Protein AF-A0A9D5FKR2-F1 (afdb_monomer)

Nearest PDB structures (foldseek):
  4v4h-assembly2_DJ  TM=3.479E-01  e=6.867E+00  Escherichia coli
  5ips-assembly1_C  TM=2.515E-01  e=8.999E+00  Xenopus laevis

Foldseek 3Di:
DVVVVVVVVVVVVVVVVVVPPDDPCVPDDAAAAEAEQLAQVDPCSLVVLLVVLVVVVPDPDDHPYYHYDYNLHNPCPPPPVRVVSSVVSND

Mean predicted aligned error: 11.3 Å

Radius of gyration: 26.23 Å; Cα contacts (8 Å, |Δi|>4): 83; chains: 1; bounding box: 58×33×65 Å

Sequence (91 aa):
MMINRLYVACLLLMVASGALRADPSAGTNFYFVQITDTHWGSREGLEVTKRVVELVNNLPFKVEFVAHTGDITADQISNTNIVSEGLRSMS

pLDDT: mean 85.48, std 13.74, range [56.81, 97.5]

Secondary structure (DSSP, 8-state):
-HHHHHHHHHHHHHHHHHHT---TT-S---EEEEE----BTSTTHHHHHHHHHHHHHT-SS-EEEEEE-S--BSS-TT-HHHHHHHHHT--

Solvent-accessible surface area (backbone atoms only — not comparable to full-atom values): 5519 Å² total; per-residue (Å²): 122,68,68,66,53,52,53,52,51,52,52,50,51,56,54,52,59,67,72,65,63,73,58,87,70,78,52,87,82,85,40,67,46,79,49,62,65,35,20,27,80,43,100,51,19,54,62,53,39,41,54,51,46,56,53,61,75,65,49,99,61,75,62,79,48,74,46,76,79,44,50,58,39,58,89,48,79,83,39,64,66,46,52,52,52,49,58,67,48,73,114

Structure (mmCIF, N/CA/C/O backbone):
data_AF-A0A9D5FKR2-F1
#
_entry.id   AF-A0A9D5FKR2-F1
#
loop_
_atom_site.group_PDB
_atom_site.id
_atom_site.type_symbol
_atom_site.label_atom_id
_atom_site.label_alt_id
_atom_site.label_comp_id
_atom_site.label_asym_id
_atom_site.label_entity_id
_atom_site.label_seq_id
_atom_site.pdbx_PDB_ins_code
_atom_site.Cartn_x
_atom_site.Cartn_y
_atom_site.Cartn_z
_atom_site.occupancy
_atom_site.B_iso_or_equiv
_atom_site.auth_seq_id
_atom_site.auth_comp_id
_atom_site.auth_asym_id
_atom_site.auth_atom_id
_atom_site.pdbx_PDB_model_num
ATOM 1 N N . MET A 1 1 ? -44.129 24.184 47.059 1.00 60.34 1 MET A N 1
ATOM 2 C C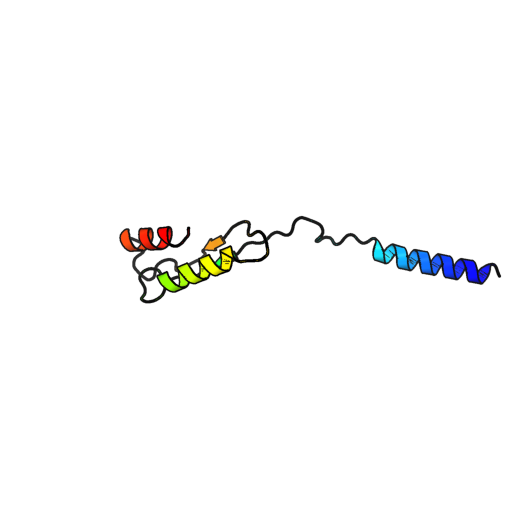A . MET A 1 1 ? -42.917 23.326 46.976 1.00 60.34 1 MET A CA 1
ATOM 3 C C . MET A 1 1 ? -43.024 22.125 46.022 1.00 60.34 1 MET A C 1
ATOM 5 O O . MET A 1 1 ? -41.981 21.616 45.641 1.00 60.34 1 MET A O 1
ATOM 9 N N . MET A 1 2 ? -44.217 21.669 45.603 1.00 59.47 2 MET A N 1
ATOM 10 C CA . MET A 1 2 ? -44.363 20.547 44.646 1.00 59.47 2 MET A CA 1
ATOM 11 C C . MET A 1 2 ? -44.004 20.909 43.194 1.00 59.47 2 MET A C 1
ATOM 13 O O . MET A 1 2 ? -43.358 20.125 42.509 1.00 59.47 2 MET A O 1
ATOM 17 N N . ILE A 1 3 ? -44.359 22.119 42.752 1.00 60.09 3 ILE A N 1
ATOM 18 C CA . ILE A 1 3 ? -44.170 22.581 41.367 1.00 60.09 3 ILE A CA 1
ATOM 19 C C . ILE A 1 3 ? -42.677 22.637 40.980 1.00 60.09 3 ILE A C 1
ATOM 21 O O . ILE A 1 3 ? -42.293 22.119 39.937 1.00 60.09 3 ILE A O 1
ATOM 25 N N . ASN A 1 4 ? -41.805 23.136 41.866 1.00 67.56 4 ASN A N 1
ATOM 26 C CA . ASN A 1 4 ? -40.357 23.191 41.608 1.00 67.56 4 ASN A CA 1
ATOM 27 C C . ASN A 1 4 ? -39.709 21.802 41.503 1.00 67.56 4 ASN A C 1
ATOM 29 O O . ASN A 1 4 ? -38.750 21.632 40.759 1.00 67.56 4 ASN A O 1
ATOM 33 N N . ARG A 1 5 ? -40.236 20.796 42.214 1.00 72.75 5 ARG A N 1
ATOM 34 C CA . ARG A 1 5 ? -39.728 19.416 42.136 1.00 72.75 5 ARG A CA 1
ATOM 35 C C . ARG A 1 5 ? -40.096 18.746 40.812 1.00 72.75 5 ARG A C 1
ATOM 37 O O . ARG A 1 5 ? -39.293 17.980 40.290 1.00 72.75 5 ARG A O 1
ATOM 44 N N . LEU A 1 6 ? -41.261 19.078 40.251 1.00 75.31 6 LEU A N 1
ATOM 45 C CA . LEU A 1 6 ? -41.706 18.565 38.956 1.00 75.31 6 LEU A CA 1
ATOM 46 C C . LEU A 1 6 ? -40.872 19.139 37.801 1.00 75.31 6 LEU A C 1
ATOM 48 O O . LEU A 1 6 ? -40.437 18.386 36.938 1.00 75.31 6 LEU A O 1
ATOM 52 N N . TYR A 1 7 ? -40.569 20.441 37.822 1.00 73.75 7 TYR A N 1
ATOM 53 C CA . TYR A 1 7 ? -39.697 21.056 36.813 1.00 73.75 7 TYR A CA 1
ATOM 54 C C . TYR A 1 7 ? -38.273 20.502 36.847 1.00 73.75 7 TYR A C 1
ATOM 56 O O . TYR A 1 7 ? -37.703 20.226 35.795 1.00 73.75 7 TYR A O 1
ATOM 64 N N . VAL A 1 8 ? -37.721 20.280 38.042 1.00 77.69 8 VAL A N 1
ATOM 65 C CA . VAL A 1 8 ? -36.399 19.659 38.200 1.00 77.69 8 VAL A CA 1
ATOM 66 C C . VAL A 1 8 ? -36.407 18.216 37.690 1.00 77.69 8 VAL A C 1
ATOM 68 O O . VAL A 1 8 ? -35.483 17.823 36.986 1.00 77.69 8 VAL A O 1
ATOM 71 N N . ALA A 1 9 ? -37.462 17.443 37.965 1.00 78.94 9 ALA A N 1
ATOM 72 C CA . ALA A 1 9 ? -37.598 16.082 37.446 1.00 78.94 9 ALA A CA 1
ATOM 73 C C . ALA A 1 9 ? -37.707 16.048 35.911 1.00 78.94 9 ALA A C 1
ATOM 75 O O . ALA A 1 9 ? -37.025 15.253 35.268 1.00 78.94 9 ALA A O 1
ATOM 76 N N . CYS A 1 10 ? -38.500 16.940 35.310 1.00 77.44 10 CYS A N 1
ATOM 77 C CA . CYS A 1 10 ? -38.610 17.054 33.854 1.00 77.44 10 CYS A CA 1
ATOM 78 C C . CYS A 1 10 ? -37.290 17.494 33.207 1.00 77.44 10 CYS A C 1
ATOM 80 O O . CYS A 1 10 ? -36.908 16.953 32.172 1.00 77.44 10 CYS A O 1
ATOM 82 N N . LEU A 1 11 ? -36.569 18.436 33.823 1.00 73.06 11 LEU A N 1
ATOM 83 C CA . LEU A 1 11 ? -35.254 18.877 33.356 1.00 73.06 11 LEU A CA 1
ATOM 84 C C . LEU A 1 11 ? -34.236 17.725 33.404 1.00 73.06 11 LEU A C 1
ATOM 86 O O . LEU A 1 11 ? -33.525 17.494 32.431 1.00 73.06 11 LEU A O 1
ATOM 90 N N . LEU A 1 12 ? -34.213 16.956 34.497 1.00 72.56 12 LEU A N 1
ATOM 91 C CA . LEU A 1 12 ? -33.345 15.783 34.644 1.00 72.56 12 LEU A CA 1
ATOM 92 C C . LEU A 1 12 ? -33.676 14.685 33.621 1.00 72.56 12 LEU A C 1
ATOM 94 O O . LEU A 1 12 ? -32.762 14.096 33.048 1.00 72.56 12 LEU A O 1
ATOM 98 N N . LEU A 1 13 ? -34.960 14.446 33.339 1.00 69.06 13 LEU A N 1
ATOM 99 C CA . LEU A 1 13 ? -35.402 13.485 32.321 1.00 69.06 13 LEU A CA 1
ATOM 100 C C . LEU A 1 13 ? -34.996 13.907 30.901 1.00 69.06 13 LEU A C 1
ATOM 102 O O . LEU A 1 13 ? -34.558 13.064 30.117 1.00 69.06 13 LEU A O 1
ATOM 106 N N . MET A 1 14 ? -35.078 15.197 30.567 1.00 68.38 14 MET A N 1
ATOM 107 C CA . MET A 1 14 ? -34.639 15.707 29.260 1.00 68.38 14 MET A CA 1
ATOM 108 C C . MET A 1 14 ? -33.117 15.611 29.080 1.00 68.38 14 MET A C 1
ATOM 110 O O . MET A 1 14 ? -32.655 15.215 28.010 1.00 68.38 14 MET A O 1
ATOM 114 N N . VAL A 1 15 ? -32.337 15.890 30.130 1.00 64.81 15 VAL A N 1
ATOM 115 C CA . VAL A 1 15 ? -30.868 15.751 30.109 1.00 64.81 15 VAL A CA 1
ATOM 116 C C . VAL A 1 15 ? -30.448 14.278 30.008 1.00 64.81 15 VAL A C 1
ATOM 118 O O . VAL A 1 15 ? -29.564 13.946 29.219 1.00 64.81 15 VAL A O 1
ATOM 121 N N . ALA A 1 16 ? -31.121 13.372 30.725 1.00 62.06 16 ALA A N 1
ATOM 122 C CA . ALA A 1 16 ? -30.848 11.934 30.658 1.00 62.06 16 ALA A CA 1
ATOM 123 C C . ALA A 1 16 ? -31.187 11.321 29.284 1.00 62.06 16 ALA A C 1
ATOM 125 O O . ALA A 1 16 ? -30.492 10.420 28.820 1.00 62.06 16 ALA A O 1
ATOM 126 N N . SER A 1 17 ? -32.212 11.844 28.603 1.00 60.75 17 SER A N 1
ATOM 127 C CA . SER A 1 17 ? -32.621 11.378 27.269 1.00 60.75 17 SER A CA 1
ATOM 128 C C . SER A 1 17 ? -31.600 11.729 26.178 1.00 60.75 17 SER A C 1
ATOM 130 O O . SER A 1 17 ? -31.444 10.983 25.214 1.00 60.75 17 SER A O 1
ATOM 132 N N . GLY A 1 18 ? -30.885 12.851 26.327 1.00 58.03 18 GLY A N 1
ATOM 133 C CA . GLY A 1 18 ? -29.814 13.256 25.410 1.00 58.03 18 GLY A CA 1
ATOM 134 C C . GLY A 1 18 ? -28.520 12.458 25.591 1.00 58.03 18 GLY A C 1
ATOM 135 O O . GLY A 1 18 ? -27.808 12.230 24.617 1.00 58.03 18 GLY A O 1
ATOM 136 N N . ALA A 1 19 ? -28.243 11.990 26.811 1.00 59.34 19 ALA A N 1
ATOM 137 C CA . ALA A 1 19 ? -27.042 11.222 27.144 1.00 59.34 19 ALA A CA 1
ATOM 138 C C . ALA A 1 19 ? -27.119 9.732 26.753 1.00 59.34 19 ALA A C 1
ATOM 140 O O . ALA A 1 19 ? -26.094 9.059 26.720 1.00 59.34 19 ALA A O 1
ATOM 141 N N . LEU A 1 20 ? -28.316 9.212 26.451 1.00 57.75 20 LEU A N 1
ATOM 142 C CA . LEU A 1 20 ? -28.543 7.804 26.095 1.00 57.75 20 LEU A CA 1
ATOM 1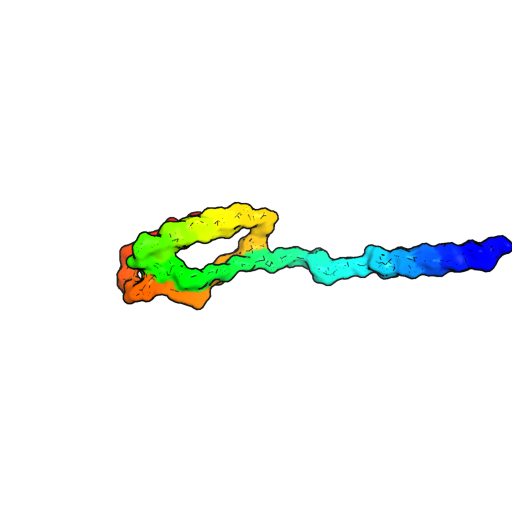43 C C . LEU A 1 20 ? -28.613 7.532 24.585 1.00 57.75 20 LEU A C 1
ATOM 145 O O . LEU A 1 20 ? -28.982 6.431 24.173 1.00 57.75 20 LEU A O 1
ATOM 149 N N . ARG A 1 21 ? -28.266 8.504 23.734 1.00 61.88 21 ARG A N 1
ATOM 150 C CA . ARG A 1 21 ? -28.023 8.200 22.322 1.00 61.88 21 ARG A CA 1
ATOM 151 C C . ARG A 1 21 ? -26.678 7.497 22.214 1.00 61.88 21 ARG A C 1
ATOM 153 O O . ARG A 1 21 ? -25.639 8.146 22.227 1.00 61.88 21 ARG A O 1
ATOM 160 N N . ALA A 1 22 ? -26.723 6.168 22.121 1.00 61.16 22 ALA A N 1
ATOM 161 C CA . ALA A 1 22 ? -25.597 5.392 21.631 1.00 61.16 22 ALA A CA 1
ATOM 162 C C . ALA A 1 22 ? -25.154 6.005 20.301 1.00 61.16 22 ALA A C 1
ATOM 164 O O . ALA A 1 22 ? -25.978 6.212 19.406 1.00 61.16 22 ALA A O 1
ATOM 165 N N . ASP A 1 23 ? -23.875 6.349 20.212 1.00 64.75 23 ASP A N 1
ATOM 166 C CA . ASP A 1 23 ? -23.285 6.779 18.959 1.00 64.75 23 ASP A CA 1
ATOM 167 C C . ASP A 1 23 ? -23.521 5.656 17.931 1.00 64.75 23 ASP A C 1
ATOM 169 O O . ASP A 1 23 ? -23.153 4.512 18.206 1.00 64.75 23 ASP A O 1
ATOM 173 N N . PRO A 1 24 ? -24.152 5.914 16.771 1.00 58.94 24 PRO A N 1
ATOM 174 C CA . PRO A 1 24 ? -24.234 4.914 15.711 1.00 58.94 24 PRO A CA 1
ATOM 175 C C . PRO A 1 24 ? -22.844 4.409 15.280 1.00 58.94 24 PRO A C 1
ATOM 177 O O . PRO A 1 24 ? -22.745 3.327 14.705 1.00 58.94 24 PRO A O 1
ATOM 180 N N . SER A 1 25 ? -21.779 5.167 15.580 1.00 56.81 25 SER A N 1
ATOM 181 C CA . SER A 1 25 ? -20.376 4.787 15.400 1.00 56.81 25 SER A CA 1
ATOM 182 C C . SER A 1 25 ? -19.819 3.863 16.492 1.00 56.81 25 SER A C 1
ATOM 184 O O . SER A 1 25 ? -18.699 3.391 16.363 1.00 56.81 25 SER A O 1
ATOM 186 N N . ALA A 1 26 ? -20.595 3.516 17.527 1.00 57.44 26 ALA A N 1
ATOM 187 C CA . ALA A 1 26 ? -20.204 2.548 18.561 1.00 57.44 26 ALA A CA 1
ATOM 188 C C . ALA A 1 26 ? -20.113 1.090 18.048 1.00 57.44 26 ALA A C 1
ATOM 190 O O . ALA A 1 26 ? -19.948 0.159 18.838 1.00 57.44 26 ALA A O 1
ATOM 191 N N . GLY A 1 27 ? -20.232 0.879 16.732 1.00 67.44 27 GLY A N 1
ATOM 192 C CA . GLY A 1 27 ? -19.753 -0.322 16.056 1.00 67.44 27 GLY A CA 1
ATOM 193 C C . GLY A 1 27 ? -18.229 -0.299 15.901 1.00 67.44 27 GLY A C 1
ATOM 194 O O . GLY A 1 27 ? -17.584 0.736 16.010 1.00 67.44 27 GLY A O 1
ATOM 195 N N . THR A 1 28 ? -17.616 -1.453 15.651 1.00 76.44 28 THR A N 1
ATOM 196 C CA . THR A 1 28 ? -16.181 -1.534 15.339 1.00 76.44 28 THR A CA 1
ATOM 197 C C . THR A 1 28 ? -15.843 -0.598 14.174 1.00 76.44 28 THR A C 1
ATOM 199 O O . THR A 1 28 ? -16.346 -0.806 13.069 1.00 76.44 28 THR A O 1
ATOM 202 N N 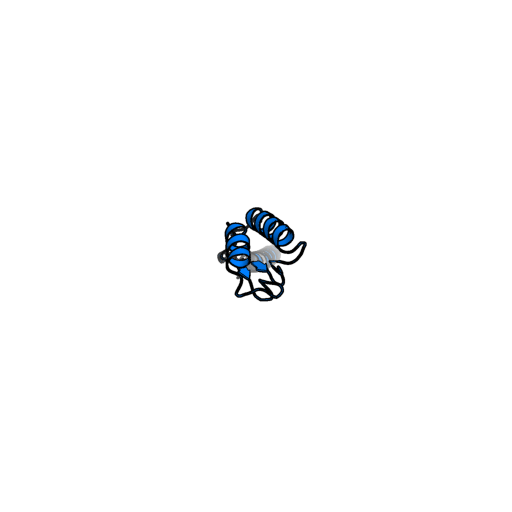. ASN A 1 29 ? -15.016 0.425 14.413 1.00 84.88 29 ASN A N 1
ATOM 203 C CA . ASN A 1 29 ? -14.535 1.309 13.353 1.00 84.88 29 ASN A CA 1
ATOM 204 C C . ASN A 1 29 ? -13.878 0.486 12.236 1.00 84.88 29 ASN A C 1
ATOM 206 O O . ASN A 1 29 ? -13.110 -0.436 12.512 1.00 84.88 29 ASN A O 1
ATOM 210 N N . PHE A 1 30 ? -14.171 0.834 10.985 1.00 90.88 30 PHE A N 1
ATOM 211 C CA . PHE A 1 30 ? -13.621 0.177 9.805 1.00 90.88 30 PHE A CA 1
ATOM 212 C C . PHE A 1 30 ? -12.638 1.119 9.114 1.00 90.88 30 PHE A C 1
ATOM 214 O O . PHE A 1 30 ? -13.038 2.170 8.611 1.00 90.88 30 PHE A O 1
ATOM 221 N N . TYR A 1 31 ? -11.361 0.741 9.078 1.00 95.12 31 TYR A N 1
ATOM 222 C CA . TYR A 1 31 ? -10.317 1.520 8.419 1.00 95.12 31 TYR A CA 1
ATOM 223 C C . TYR A 1 31 ? -9.690 0.715 7.288 1.00 95.12 31 TYR A C 1
ATOM 225 O O . TYR A 1 31 ? -9.364 -0.459 7.445 1.00 95.12 31 TYR A O 1
ATOM 233 N N . PHE A 1 32 ? -9.465 1.372 6.158 1.00 97.00 32 PHE A N 1
ATOM 234 C CA . PHE A 1 32 ? -8.636 0.869 5.071 1.00 97.00 32 PHE A CA 1
ATOM 235 C C . PHE A 1 32 ? -7.747 2.008 4.574 1.00 97.00 32 PHE A C 1
ATOM 237 O O . PHE A 1 32 ? -8.061 3.183 4.776 1.00 97.00 32 PHE A O 1
ATOM 244 N N . VAL A 1 33 ? -6.635 1.666 3.935 1.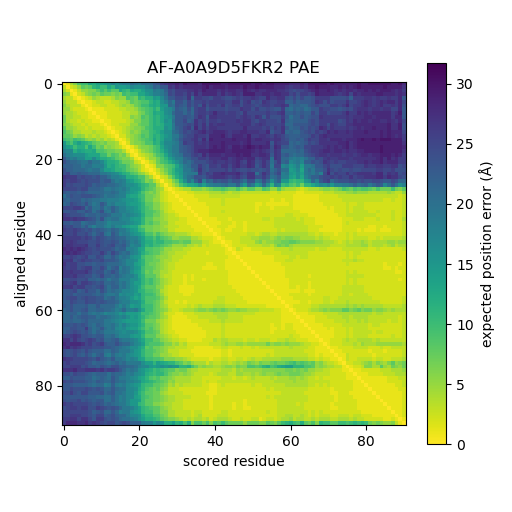00 97.44 33 VAL A N 1
ATOM 245 C CA . VAL A 1 33 ? -5.748 2.649 3.306 1.00 97.44 33 VAL A CA 1
ATOM 246 C C . VAL A 1 33 ? -5.868 2.518 1.797 1.00 97.44 33 VAL A C 1
ATOM 248 O O . VAL A 1 33 ? -5.868 1.410 1.274 1.00 97.44 33 VAL A O 1
ATOM 251 N N . GLN A 1 34 ? -5.946 3.640 1.089 1.00 97.50 34 GLN A N 1
ATOM 252 C CA . GLN A 1 34 ? -5.828 3.669 -0.365 1.00 97.50 34 GLN A CA 1
ATOM 253 C C . GLN A 1 34 ? -4.490 4.294 -0.756 1.00 97.50 34 GLN A C 1
ATOM 255 O O . GLN A 1 34 ? -4.144 5.373 -0.277 1.00 97.50 34 GLN A O 1
ATOM 260 N N . ILE A 1 35 ? -3.760 3.622 -1.642 1.00 96.38 35 ILE A N 1
ATOM 261 C CA . ILE A 1 35 ? -2.508 4.097 -2.239 1.00 96.38 35 ILE A CA 1
ATOM 262 C C . ILE A 1 35 ? -2.601 3.991 -3.761 1.00 96.38 35 ILE A C 1
ATOM 264 O O . ILE A 1 35 ? -3.263 3.107 -4.304 1.00 96.38 35 ILE A O 1
ATOM 268 N N . THR A 1 36 ? -1.925 4.875 -4.475 1.00 96.00 36 THR A N 1
ATOM 269 C CA . THR A 1 36 ? -1.939 4.926 -5.941 1.00 96.00 36 THR A CA 1
ATOM 270 C C . THR A 1 36 ? -0.600 5.460 -6.434 1.00 96.00 36 THR A C 1
ATOM 272 O O . THR A 1 36 ? 0.149 6.027 -5.635 1.00 96.00 36 THR A O 1
ATOM 275 N N . ASP A 1 37 ? -0.297 5.268 -7.715 1.00 95.44 37 ASP A N 1
ATOM 276 C CA . ASP A 1 37 ? 0.781 5.981 -8.408 1.00 95.44 37 ASP A CA 1
ATOM 277 C C . ASP A 1 37 ? 2.175 5.730 -7.803 1.00 95.44 37 ASP A C 1
ATOM 279 O O . ASP A 1 37 ? 3.023 6.624 -7.742 1.00 95.44 37 ASP A O 1
ATOM 283 N N . THR A 1 38 ? 2.454 4.499 -7.363 1.00 94.81 38 THR A N 1
ATOM 284 C CA . THR A 1 38 ? 3.781 4.137 -6.836 1.00 94.81 38 THR A CA 1
ATOM 285 C C . THR A 1 38 ? 4.843 4.057 -7.922 1.00 94.81 38 THR A C 1
ATOM 287 O O . THR A 1 38 ? 6.024 4.146 -7.599 1.00 94.81 38 THR A O 1
ATOM 290 N N . HIS A 1 39 ? 4.462 3.890 -9.192 1.00 96.62 39 HIS A N 1
ATOM 291 C CA . HIS A 1 39 ? 5.358 3.937 -10.348 1.00 96.62 39 HIS A CA 1
ATOM 292 C C . HIS A 1 39 ? 6.651 3.115 -10.157 1.00 96.62 39 HIS A C 1
ATOM 294 O O . HIS A 1 39 ? 7.763 3.612 -10.360 1.00 96.62 39 HIS A O 1
ATOM 300 N N . TRP A 1 40 ? 6.546 1.851 -9.741 1.00 95.81 40 TRP A N 1
ATOM 301 C CA . TRP A 1 40 ? 7.682 0.937 -9.605 1.00 95.81 40 TRP A CA 1
ATOM 302 C C . TRP A 1 40 ? 8.490 0.860 -10.899 1.00 95.81 40 TRP A C 1
ATOM 304 O O . TRP A 1 40 ? 7.935 0.824 -12.002 1.00 95.81 40 TRP A O 1
ATOM 314 N N . GLY A 1 41 ? 9.814 0.834 -10.757 1.00 92.19 41 GLY A N 1
ATOM 315 C CA . GLY A 1 41 ? 10.743 0.947 -11.881 1.00 92.19 41 GLY A CA 1
ATOM 316 C C . GLY A 1 41 ? 11.077 2.388 -12.281 1.00 92.19 41 GLY A C 1
ATOM 317 O O . GLY A 1 41 ? 11.971 2.583 -13.102 1.00 92.19 41 GLY A O 1
ATOM 318 N N . SER A 1 42 ? 10.417 3.396 -11.699 1.00 92.62 42 SER A N 1
ATOM 319 C CA . SER A 1 42 ? 10.889 4.786 -11.743 1.00 92.62 42 SER A CA 1
ATOM 320 C C . SER A 1 42 ? 12.024 5.022 -10.738 1.00 92.62 42 SER A C 1
ATOM 322 O O . SER A 1 42 ? 12.275 4.201 -9.854 1.00 92.62 42 SER A O 1
ATOM 324 N N . ARG A 1 43 ? 12.702 6.173 -10.851 1.00 90.19 43 ARG A N 1
ATOM 325 C CA . ARG A 1 43 ? 13.846 6.544 -9.998 1.00 90.19 43 ARG A CA 1
ATOM 326 C C . ARG A 1 43 ? 13.532 6.495 -8.498 1.00 90.19 43 ARG A C 1
ATOM 328 O O . ARG A 1 43 ? 14.417 6.164 -7.718 1.00 90.19 43 ARG A O 1
ATOM 335 N N . GLU A 1 44 ? 12.307 6.847 -8.109 1.00 92.12 44 GLU A N 1
ATOM 336 C CA . GLU A 1 44 ? 11.918 7.017 -6.701 1.00 92.12 44 GLU A CA 1
ATOM 337 C C . GLU A 1 44 ? 10.744 6.128 -6.278 1.00 92.12 44 GLU A C 1
ATOM 339 O O . GLU A 1 44 ? 10.496 5.978 -5.084 1.00 92.12 44 GLU A O 1
ATOM 344 N N . GLY A 1 45 ? 10.037 5.498 -7.222 1.00 93.94 45 GLY A N 1
ATOM 345 C CA . GLY A 1 45 ? 8.788 4.789 -6.937 1.00 93.94 45 GLY A CA 1
ATOM 346 C C . GLY A 1 45 ? 8.911 3.679 -5.891 1.00 93.94 45 GLY A C 1
ATOM 347 O O . GLY A 1 45 ? 8.029 3.494 -5.049 1.00 93.94 45 GLY A O 1
ATOM 348 N N . LEU A 1 46 ? 10.045 2.973 -5.882 1.00 93.81 46 LEU A N 1
ATOM 349 C CA . LEU A 1 46 ? 10.306 1.934 -4.886 1.00 93.81 46 LEU A CA 1
ATOM 350 C C . LEU A 1 46 ? 10.544 2.514 -3.484 1.00 93.81 46 LEU A C 1
ATOM 352 O O . LEU A 1 46 ? 10.021 1.993 -2.503 1.00 93.81 46 LEU A O 1
ATOM 356 N N . GLU A 1 47 ? 11.293 3.610 -3.381 1.00 94.50 47 GLU A N 1
ATOM 357 C CA . GLU A 1 47 ? 11.566 4.268 -2.099 1.00 94.50 47 GLU A CA 1
ATOM 358 C C . GLU A 1 47 ? 10.300 4.910 -1.521 1.00 94.50 47 GLU A C 1
ATOM 360 O O . GLU A 1 47 ? 10.030 4.801 -0.324 1.00 94.50 47 GLU A O 1
ATOM 365 N N . VAL A 1 48 ? 9.458 5.495 -2.381 1.00 93.25 48 VAL A N 1
ATOM 366 C CA . VAL A 1 48 ? 8.121 5.971 -1.997 1.00 93.25 48 VAL A CA 1
ATOM 367 C C . VAL A 1 48 ? 7.270 4.818 -1.469 1.00 93.25 48 VAL A C 1
ATOM 369 O O . VAL A 1 48 ? 6.645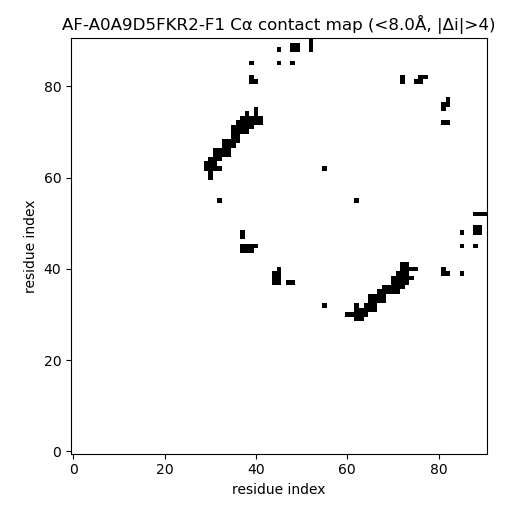 4.959 -0.420 1.00 93.25 48 VAL A O 1
ATOM 372 N N . THR A 1 49 ? 7.285 3.667 -2.145 1.00 95.56 49 THR A N 1
ATOM 373 C CA . THR A 1 49 ? 6.535 2.475 -1.716 1.00 95.56 49 THR A CA 1
ATOM 374 C C . THR A 1 49 ? 6.943 2.027 -0.317 1.00 95.56 49 THR A C 1
ATOM 376 O O . THR A 1 49 ? 6.079 1.876 0.544 1.00 95.56 49 THR A O 1
ATOM 379 N N . LYS A 1 50 ? 8.249 1.885 -0.055 1.00 96.19 50 LYS A N 1
ATOM 380 C CA . LYS A 1 50 ? 8.767 1.490 1.266 1.00 96.19 50 LYS A CA 1
ATOM 381 C C . LYS A 1 50 ? 8.316 2.456 2.358 1.00 96.19 50 LYS A C 1
ATOM 383 O O . LYS A 1 50 ? 7.788 2.032 3.381 1.00 96.19 50 LYS A O 1
ATOM 388 N N . ARG A 1 51 ? 8.433 3.762 2.105 1.00 96.00 51 ARG A N 1
ATOM 389 C CA . ARG A 1 51 ? 7.989 4.796 3.047 1.00 96.00 51 ARG A CA 1
ATOM 390 C C . ARG A 1 51 ? 6.488 4.719 3.329 1.00 96.00 51 ARG A C 1
ATOM 392 O O . ARG A 1 51 ? 6.065 4.905 4.465 1.00 96.00 51 ARG A O 1
ATOM 399 N N . VAL A 1 52 ? 5.671 4.475 2.307 1.00 96.06 52 VAL A N 1
ATOM 400 C CA . VAL A 1 52 ? 4.219 4.324 2.469 1.00 96.06 52 VAL A CA 1
ATOM 401 C C . VAL A 1 52 ? 3.897 3.097 3.321 1.00 96.06 52 VAL A C 1
ATOM 403 O O . VAL A 1 52 ? 3.100 3.212 4.248 1.00 96.06 52 VAL A O 1
ATOM 406 N N . VAL A 1 53 ? 4.546 1.960 3.069 1.00 96.00 53 VAL A N 1
ATOM 407 C CA . VAL A 1 53 ? 4.380 0.736 3.871 1.00 96.00 53 VAL A CA 1
ATOM 408 C C . VAL A 1 53 ? 4.752 0.982 5.334 1.00 96.00 53 VAL A C 1
ATOM 410 O O . VAL A 1 53 ? 3.971 0.653 6.227 1.00 96.00 53 VAL A O 1
ATOM 413 N N . GLU A 1 54 ? 5.878 1.647 5.596 1.00 96.88 54 GLU A N 1
ATOM 414 C CA . GLU A 1 54 ? 6.276 2.043 6.953 1.00 96.88 54 GLU A CA 1
ATOM 415 C C . GLU A 1 54 ? 5.219 2.920 7.635 1.00 96.88 54 GLU A C 1
ATOM 417 O O . GLU A 1 54 ? 4.888 2.699 8.800 1.00 96.88 54 GLU A O 1
ATOM 422 N N 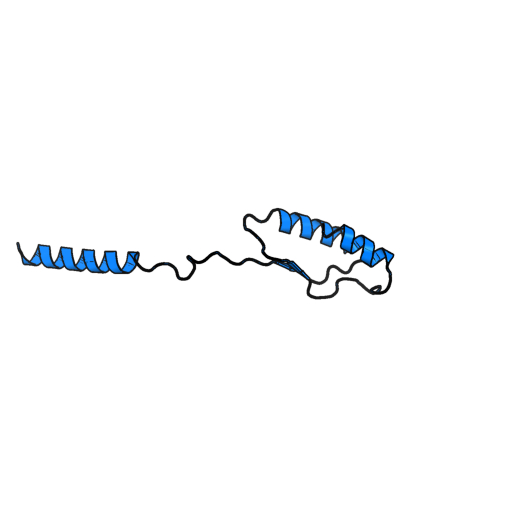. LEU A 1 55 ? 4.656 3.904 6.930 1.00 96.94 55 LEU A N 1
ATOM 423 C CA . LEU A 1 55 ? 3.618 4.777 7.483 1.00 96.94 55 LEU A CA 1
ATOM 424 C C . LEU A 1 55 ? 2.333 4.009 7.799 1.00 96.94 55 LEU A C 1
ATOM 426 O O . LEU A 1 55 ? 1.764 4.213 8.869 1.00 96.94 55 LEU A O 1
ATOM 430 N N . VAL A 1 56 ? 1.896 3.117 6.906 1.00 96.25 56 VAL A N 1
ATOM 431 C CA . VAL A 1 56 ? 0.696 2.290 7.106 1.00 96.25 56 VAL A CA 1
ATOM 432 C C . VAL A 1 56 ? 0.860 1.369 8.311 1.00 96.25 56 VAL A C 1
ATOM 434 O O . VAL A 1 56 ? -0.040 1.300 9.148 1.00 96.25 56 VAL A O 1
ATOM 437 N N . ASN A 1 57 ? 2.022 0.729 8.449 1.00 95.25 57 ASN A N 1
ATOM 438 C CA . ASN A 1 57 ? 2.327 -0.168 9.566 1.00 95.25 57 ASN A CA 1
ATOM 439 C C . ASN A 1 57 ? 2.366 0.543 10.930 1.00 95.25 57 ASN A C 1
ATOM 441 O O . ASN A 1 57 ? 2.208 -0.107 11.960 1.00 95.25 57 ASN A O 1
ATOM 445 N N . ASN A 1 58 ? 2.558 1.865 10.951 1.00 97.00 58 ASN A N 1
ATOM 446 C CA . ASN A 1 58 ? 2.626 2.672 12.173 1.00 97.00 58 ASN A CA 1
ATOM 447 C C . ASN A 1 58 ? 1.326 3.435 12.490 1.00 97.00 58 ASN A C 1
ATOM 449 O O . ASN A 1 58 ? 1.311 4.280 13.391 1.00 97.00 58 ASN A O 1
ATOM 453 N N . LEU A 1 59 ? 0.227 3.175 11.774 1.00 96.50 59 LEU A N 1
ATOM 454 C CA . LEU A 1 59 ? -1.058 3.809 12.072 1.00 96.50 59 LEU A CA 1
ATOM 455 C C . LEU A 1 59 ? -1.600 3.346 13.440 1.00 96.50 59 LEU A C 1
ATOM 457 O O . LEU A 1 59 ? -1.525 2.164 13.772 1.00 96.50 59 LEU A O 1
ATOM 461 N N . PRO A 1 60 ? -2.205 4.243 14.244 1.00 95.62 60 PRO A N 1
ATOM 462 C CA . PRO A 1 60 ? -2.676 3.923 15.596 1.00 95.62 60 PRO A CA 1
ATOM 463 C C . PRO A 1 60 ? -4.007 3.150 15.618 1.00 95.62 60 PRO A C 1
ATOM 465 O O . PRO A 1 60 ? -4.644 3.030 16.663 1.00 95.62 60 PRO A O 1
ATOM 468 N N . PHE A 1 61 ? -4.462 2.659 14.468 1.00 89.81 61 PHE A N 1
ATOM 469 C CA . PHE A 1 61 ? -5.712 1.930 14.299 1.00 89.81 61 PHE A CA 1
ATOM 470 C C . PHE A 1 61 ? -5.506 0.723 13.388 1.00 89.81 61 PHE A C 1
ATOM 472 O O . PHE A 1 61 ? -4.637 0.716 12.518 1.00 89.81 61 PHE A O 1
ATOM 479 N N . LYS A 1 62 ? -6.337 -0.305 13.584 1.00 92.69 62 LYS A N 1
ATOM 480 C CA . LYS A 1 62 ? -6.317 -1.508 12.753 1.00 92.69 62 LYS A CA 1
ATOM 481 C C . LYS A 1 62 ? -6.801 -1.166 11.344 1.00 92.69 62 LYS A C 1
ATOM 483 O O . LYS A 1 62 ? -7.965 -0.824 11.159 1.00 92.69 62 LYS A O 1
ATOM 488 N N . VAL A 1 63 ? -5.908 -1.292 10.370 1.00 94.88 63 VAL A N 1
ATOM 489 C CA . VAL A 1 63 ? -6.230 -1.253 8.942 1.00 94.88 63 VAL A CA 1
ATOM 490 C C . VAL A 1 63 ? -6.655 -2.657 8.510 1.00 94.88 63 VAL A C 1
ATOM 492 O O . VAL A 1 63 ? -5.917 -3.615 8.718 1.00 94.88 63 VAL A O 1
ATOM 495 N N . GLU A 1 64 ? -7.847 -2.792 7.932 1.00 95.69 64 GLU A N 1
ATOM 496 C CA . GLU A 1 64 ? -8.370 -4.083 7.464 1.00 95.69 64 GLU A CA 1
ATOM 497 C C . GLU A 1 64 ? -7.718 -4.515 6.146 1.00 95.69 64 GLU A C 1
ATOM 499 O O . GLU A 1 64 ? -7.453 -5.697 5.939 1.00 95.69 64 GLU A O 1
ATOM 504 N N . PHE A 1 65 ? -7.438 -3.558 5.259 1.00 95.94 65 PHE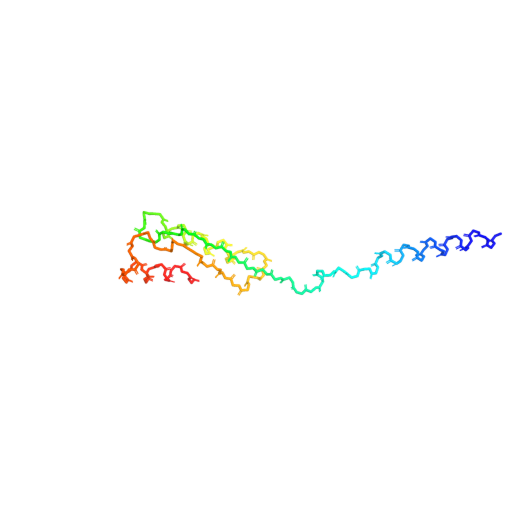 A N 1
ATOM 505 C CA . PHE A 1 65 ? -6.677 -3.785 4.034 1.00 95.94 65 PHE A CA 1
ATOM 506 C C . PHE A 1 65 ? -6.089 -2.489 3.467 1.00 95.94 65 PHE A C 1
ATOM 508 O O . PHE A 1 65 ? -6.493 -1.376 3.819 1.00 95.94 65 PHE A O 1
ATOM 515 N N . VAL A 1 66 ? -5.168 -2.663 2.521 1.00 96.62 66 VAL A N 1
ATOM 516 C CA . VAL A 1 66 ? -4.636 -1.599 1.671 1.00 96.62 66 VAL A CA 1
ATOM 517 C C . VAL A 1 66 ? -5.121 -1.826 0.238 1.00 96.62 66 VAL A C 1
ATOM 519 O O . VAL A 1 66 ? -4.894 -2.889 -0.335 1.00 96.62 66 VAL A O 1
ATOM 522 N N . ALA A 1 67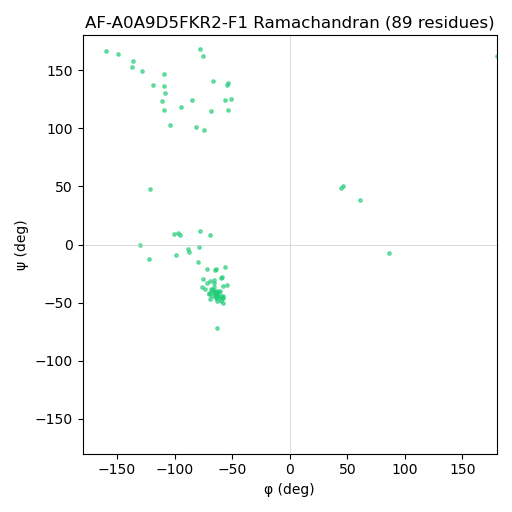 ? -5.801 -0.842 -0.344 1.00 97.31 67 ALA A N 1
ATOM 523 C CA . ALA A 1 67 ? -6.201 -0.837 -1.745 1.00 97.31 67 ALA A CA 1
ATOM 524 C C . ALA A 1 67 ? -5.158 -0.082 -2.575 1.00 97.31 67 ALA A C 1
ATOM 526 O O . ALA A 1 67 ? -4.953 1.114 -2.371 1.00 97.31 67 ALA A O 1
ATOM 527 N N . HIS A 1 68 ? -4.521 -0.768 -3.525 1.00 95.75 68 HIS A N 1
ATOM 528 C CA . HIS A 1 68 ? -3.572 -0.161 -4.455 1.00 95.75 68 HIS A CA 1
ATOM 529 C C . HIS A 1 68 ? -4.214 0.009 -5.836 1.00 95.75 68 HIS A C 1
ATOM 531 O O . HIS A 1 68 ? -4.431 -0.972 -6.544 1.00 95.75 68 HIS A O 1
ATOM 537 N N . THR A 1 69 ? -4.617 1.236 -6.176 1.00 94.75 69 THR A N 1
ATOM 538 C CA . THR A 1 69 ? -5.683 1.463 -7.172 1.00 94.75 69 THR A CA 1
ATOM 539 C C . THR A 1 69 ? -5.225 1.803 -8.587 1.00 94.75 69 THR A C 1
ATOM 541 O O . THR A 1 69 ? -6.066 1.827 -9.482 1.00 94.75 69 THR A O 1
ATOM 544 N N . GLY A 1 70 ? -3.941 2.063 -8.823 1.00 91.19 70 GLY A N 1
ATOM 545 C CA . GLY A 1 70 ? -3.472 2.486 -10.141 1.00 91.19 70 GLY A CA 1
ATOM 546 C C . GLY A 1 70 ? -1.972 2.733 -10.188 1.00 91.19 70 GLY A C 1
ATOM 547 O O . GLY A 1 70 ? -1.334 2.859 -9.142 1.00 91.19 70 GLY A O 1
ATOM 548 N N . ASP A 1 71 ? -1.436 2.749 -11.409 1.00 94.06 71 ASP A N 1
ATOM 549 C CA . ASP A 1 71 ? -0.060 3.128 -11.755 1.00 94.06 71 ASP A CA 1
ATOM 550 C C . ASP A 1 71 ? 0.997 2.536 -10.815 1.00 94.06 71 ASP A C 1
ATOM 552 O O . ASP A 1 71 ? 1.899 3.196 -10.295 1.00 94.06 71 ASP A O 1
ATOM 556 N N . ILE A 1 72 ? 0.849 1.225 -10.601 1.00 95.25 72 ILE A N 1
ATOM 557 C CA . ILE A 1 72 ? 1.709 0.417 -9.734 1.00 95.25 72 ILE A CA 1
ATOM 558 C C . ILE A 1 72 ? 3.137 0.405 -10.279 1.00 95.25 72 ILE A C 1
ATOM 560 O O . ILE A 1 72 ? 4.086 0.646 -9.541 1.00 95.25 72 ILE A O 1
ATOM 564 N N . THR A 1 73 ? 3.286 0.144 -11.579 1.00 96.06 73 THR A N 1
ATOM 565 C CA . THR A 1 73 ? 4.550 0.184 -12.329 1.00 96.06 73 THR A CA 1
ATOM 566 C C . THR A 1 73 ? 4.548 1.381 -13.267 1.00 96.06 73 THR A C 1
ATOM 568 O O . THR A 1 73 ? 3.494 1.669 -13.820 1.00 96.06 73 THR A O 1
ATOM 571 N N . ALA A 1 74 ? 5.703 2.008 -13.512 1.00 93.06 74 ALA A N 1
ATOM 572 C CA . ALA A 1 74 ? 5.797 3.153 -14.425 1.00 93.06 74 ALA A CA 1
ATOM 573 C C . ALA A 1 74 ? 5.428 2.779 -15.876 1.00 93.06 74 ALA A C 1
ATOM 575 O O . ALA A 1 74 ? 4.338 3.088 -16.328 1.00 93.06 74 ALA A O 1
ATOM 576 N N . ASP A 1 75 ? 6.294 2.030 -16.568 1.00 89.06 75 ASP A N 1
ATOM 577 C CA . ASP A 1 75 ? 6.059 1.610 -17.965 1.00 89.06 75 ASP A CA 1
ATOM 578 C C . ASP A 1 75 ? 6.278 0.099 -18.184 1.00 89.06 75 ASP A C 1
ATOM 580 O O . ASP A 1 75 ? 6.160 -0.418 -19.293 1.00 89.06 75 ASP A O 1
ATOM 584 N N . GLN A 1 76 ? 6.659 -0.636 -17.132 1.00 84.81 76 GLN A N 1
ATOM 585 C CA . GLN A 1 76 ? 7.280 -1.963 -17.242 1.00 84.81 76 GLN A CA 1
ATOM 586 C C . GLN A 1 76 ? 6.494 -3.063 -16.515 1.00 84.81 76 GLN A C 1
ATOM 588 O O . GLN A 1 76 ? 7.073 -3.878 -15.795 1.00 84.81 76 GLN A O 1
ATOM 593 N N . ILE A 1 77 ? 5.175 -3.119 -16.722 1.00 91.31 77 ILE A N 1
ATOM 594 C CA . ILE A 1 77 ? 4.295 -4.089 -16.045 1.00 91.31 77 ILE A CA 1
ATOM 595 C C . ILE A 1 77 ? 4.669 -5.557 -16.320 1.00 91.31 77 ILE A C 1
ATOM 597 O O . ILE A 1 77 ? 4.462 -6.424 -15.477 1.00 91.31 77 ILE A O 1
ATOM 601 N N . SER A 1 78 ? 5.267 -5.850 -17.479 1.00 94.62 78 SER A N 1
ATOM 602 C CA . SER A 1 78 ? 5.728 -7.195 -17.848 1.00 94.62 78 SER A CA 1
ATOM 603 C C . SER A 1 78 ? 7.158 -7.510 -17.393 1.00 94.62 78 SER A C 1
ATOM 605 O O . SER A 1 78 ? 7.635 -8.624 -17.612 1.00 94.62 78 SER A O 1
ATOM 607 N N . ASN A 1 79 ? 7.874 -6.555 -16.790 1.00 95.81 79 ASN A N 1
ATOM 608 C CA . ASN A 1 79 ? 9.218 -6.788 -16.273 1.00 95.81 79 ASN A CA 1
ATOM 609 C C . ASN A 1 79 ? 9.129 -7.461 -14.900 1.00 95.81 79 ASN A C 1
ATOM 611 O O . ASN A 1 79 ? 8.910 -6.818 -13.871 1.00 95.81 79 ASN A O 1
ATOM 615 N N . THR A 1 80 ? 9.348 -8.775 -14.883 1.00 96.31 80 THR A N 1
ATOM 616 C CA . THR A 1 80 ? 9.247 -9.598 -13.674 1.00 96.31 80 THR A CA 1
ATOM 617 C C . THR A 1 80 ? 10.187 -9.151 -12.562 1.00 96.31 80 THR A C 1
ATOM 619 O O . THR A 1 80 ? 9.855 -9.349 -11.397 1.00 96.31 80 THR A O 1
ATOM 622 N N . ASN A 1 81 ? 11.330 -8.534 -12.877 1.00 95.50 81 ASN A N 1
ATOM 623 C CA . ASN A 1 81 ? 12.261 -8.050 -11.857 1.00 95.50 81 ASN A CA 1
ATOM 624 C C . ASN A 1 81 ? 11.669 -6.866 -11.089 1.00 95.50 81 ASN A C 1
ATOM 626 O O . ASN A 1 81 ? 11.672 -6.895 -9.862 1.00 95.50 81 ASN A O 1
ATOM 630 N N . ILE A 1 82 ? 11.096 -5.889 -11.802 1.00 93.88 82 ILE A N 1
ATOM 631 C CA . ILE A 1 82 ? 10.456 -4.705 -11.204 1.00 93.88 82 ILE A CA 1
ATOM 632 C C . ILE A 1 82 ? 9.24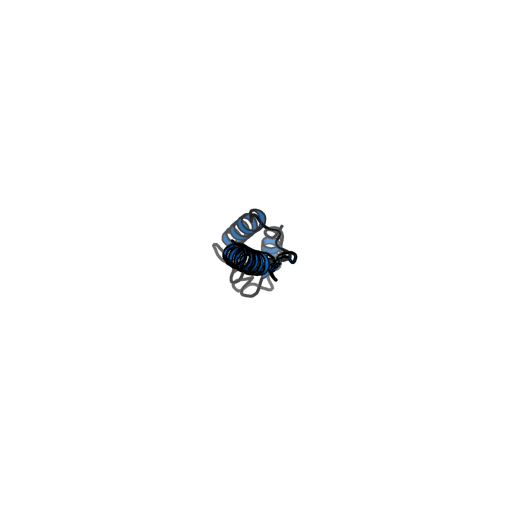4 -5.115 -10.373 1.00 93.88 82 ILE A C 1
ATOM 634 O O . ILE A 1 82 ? 9.104 -4.687 -9.231 1.00 93.88 82 ILE A O 1
ATOM 638 N N . VAL A 1 83 ? 8.391 -5.986 -10.919 1.00 94.88 83 VAL A N 1
ATOM 639 C CA . VAL A 1 83 ? 7.208 -6.480 -10.202 1.00 94.88 83 VAL A CA 1
ATOM 640 C C . VAL A 1 83 ? 7.619 -7.240 -8.942 1.00 94.88 83 VAL A C 1
ATOM 642 O O . VAL A 1 83 ? 7.086 -6.987 -7.866 1.00 94.88 83 VAL A O 1
ATOM 645 N N . SER A 1 84 ? 8.601 -8.139 -9.044 1.00 95.56 84 SER A N 1
ATOM 646 C CA . SER A 1 84 ? 9.063 -8.925 -7.894 1.00 95.56 84 SER A CA 1
ATOM 647 C C . SER A 1 84 ? 9.722 -8.054 -6.826 1.00 95.56 84 SER A C 1
ATOM 649 O O . SER A 1 84 ? 9.575 -8.316 -5.636 1.00 95.56 84 SER A O 1
ATOM 651 N N . GLU A 1 85 ? 10.463 -7.024 -7.227 1.00 94.75 85 GLU A N 1
ATOM 652 C CA . GLU A 1 85 ? 11.073 -6.068 -6.306 1.00 94.75 85 GLU A CA 1
ATOM 653 C C . GLU A 1 85 ? 10.030 -5.202 -5.589 1.00 94.75 85 GLU A C 1
ATOM 655 O O . GLU A 1 85 ? 10.100 -5.058 -4.365 1.00 94.75 85 GLU A O 1
ATOM 660 N N . GLY A 1 86 ? 9.033 -4.701 -6.320 1.00 94.12 86 GLY A N 1
ATOM 661 C CA . GLY A 1 86 ? 7.898 -3.980 -5.750 1.00 94.12 86 GLY A CA 1
ATOM 662 C C . GLY A 1 86 ? 7.114 -4.831 -4.752 1.00 94.12 86 GLY A C 1
ATOM 663 O O . GLY A 1 86 ? 6.910 -4.412 -3.617 1.00 94.12 86 GLY A O 1
ATOM 664 N N . LEU A 1 87 ? 6.774 -6.072 -5.119 1.00 94.50 87 LEU A N 1
ATOM 665 C CA . LEU A 1 87 ? 6.080 -7.014 -4.232 1.00 94.50 87 LEU A CA 1
ATOM 666 C C . LEU A 1 87 ? 6.876 -7.328 -2.958 1.00 94.50 87 LEU A C 1
ATOM 668 O O . LEU A 1 87 ? 6.293 -7.382 -1.880 1.00 94.50 87 LEU A O 1
ATOM 672 N N . ARG A 1 88 ? 8.204 -7.487 -3.050 1.00 95.00 88 ARG A N 1
ATOM 673 C CA . ARG A 1 88 ? 9.073 -7.666 -1.869 1.00 95.00 88 ARG A CA 1
ATOM 674 C C . ARG A 1 88 ? 9.111 -6.447 -0.949 1.00 95.00 88 ARG A C 1
ATOM 676 O O . ARG A 1 88 ? 9.482 -6.591 0.205 1.00 95.00 88 ARG A O 1
ATOM 683 N N . SER A 1 89 ? 8.776 -5.265 -1.458 1.00 90.62 89 SER A N 1
ATOM 684 C CA . SER A 1 89 ? 8.729 -4.035 -0.662 1.00 90.62 89 SER A CA 1
ATOM 685 C C . SER A 1 89 ? 7.372 -3.820 0.018 1.00 90.62 89 SER A C 1
ATOM 687 O O . SER A 1 89 ? 7.243 -2.881 0.793 1.00 90.62 89 SER A O 1
ATOM 689 N N . MET A 1 90 ? 6.371 -4.663 -0.274 1.00 88.38 90 MET A N 1
ATOM 690 C CA . MET A 1 90 ? 5.001 -4.586 0.259 1.00 88.38 90 MET A CA 1
ATOM 691 C C . MET A 1 90 ? 4.766 -5.482 1.493 1.00 88.38 90 MET A C 1
ATOM 693 O O . MET A 1 90 ? 3.623 -5.649 1.918 1.00 88.38 90 MET A O 1
ATOM 697 N N . SER A 1 91 ? 5.827 -6.079 2.042 1.00 77.38 91 SER A N 1
ATOM 698 C CA . SER A 1 91 ? 5.824 -6.898 3.264 1.00 77.38 91 SER A CA 1
ATOM 699 C C . SER A 1 91 ? 6.446 -6.146 4.429 1.00 77.38 91 SER A C 1
ATOM 701 O O . SER A 1 91 ? 5.861 -6.183 5.530 1.00 77.38 91 SER A O 1
#